Protein AF-A0A327JTU0-F1 (afdb_monomer_lite)

Foldseek 3Di:
DDDDDPADPVNVVVCCVPVVVDDVVVVVVVVCVVCVVVLVVVHQWDDDPQWIFGDDPSDGDDIHGRPDPPPPPPPDPDDDDDDDD

pLDDT: mean 80.15, std 16.26, range [44.41, 96.88]

Organism: NCBI:txid34017

Sequence (85 aa):
MAKRIPVTDHAVLRYLERVCGIDTEAIRARIYRKVTPALTSGATGVTVEGFRYRFKAGVVVTVTGLPEPKKRAHKWPQRPEGGEA

Secondary structure (DSSP, 8-state):
-----S--HHHHHHHHHHTS---HHHHHHHHHHHHHHHHHTT-SEEEETTEEEEEETTEEEEEEEPP--------PPPPPPP---

Structure (mmCIF, N/CA/C/O backbone):
data_AF-A0A327JTU0-F1
#
_entry.id   AF-A0A327JTU0-F1
#
loop_
_atom_site.group_PDB
_atom_site.id
_atom_site.type_symbol
_atom_site.label_atom_id
_atom_site.label_alt_id
_atom_site.label_comp_id
_atom_site.label_asym_id
_atom_site.label_entity_id
_atom_site.label_seq_id
_atom_site.pdbx_PDB_ins_code
_atom_site.Cartn_x
_atom_site.Cartn_y
_atom_site.Cartn_z
_atom_site.occupancy
_atom_site.B_iso_or_equiv
_atom_site.auth_seq_id
_atom_site.auth_comp_id
_atom_site.auth_asym_id
_atom_site.auth_atom_id
_atom_site.pdbx_PDB_model_num
ATOM 1 N N . MET A 1 1 ? 5.753 -14.184 24.206 1.00 48.31 1 MET A N 1
ATOM 2 C CA . MET A 1 1 ? 4.774 -14.486 23.137 1.00 48.31 1 MET A CA 1
ATOM 3 C C . MET A 1 1 ? 4.058 -13.190 22.792 1.00 48.31 1 MET A C 1
ATOM 5 O O . MET A 1 1 ? 3.572 -12.541 23.708 1.00 48.31 1 MET A O 1
ATOM 9 N N . ALA A 1 2 ? 4.074 -12.747 21.533 1.00 62.44 2 ALA A N 1
ATOM 10 C CA . ALA A 1 2 ? 3.442 -11.479 21.163 1.00 62.44 2 ALA A CA 1
ATOM 11 C C . ALA A 1 2 ? 1.920 -11.574 21.368 1.00 62.44 2 ALA A C 1
ATOM 13 O O . ALA A 1 2 ? 1.278 -12.486 20.845 1.00 62.44 2 ALA A O 1
ATOM 14 N N . LYS A 1 3 ? 1.356 -10.654 22.158 1.00 73.69 3 LYS A N 1
ATOM 15 C CA . LYS A 1 3 ? -0.085 -10.551 22.415 1.00 73.69 3 LYS A CA 1
ATOM 16 C C . LYS A 1 3 ? -0.800 -10.333 21.080 1.00 73.69 3 LYS A C 1
ATOM 18 O O . LYS A 1 3 ? -0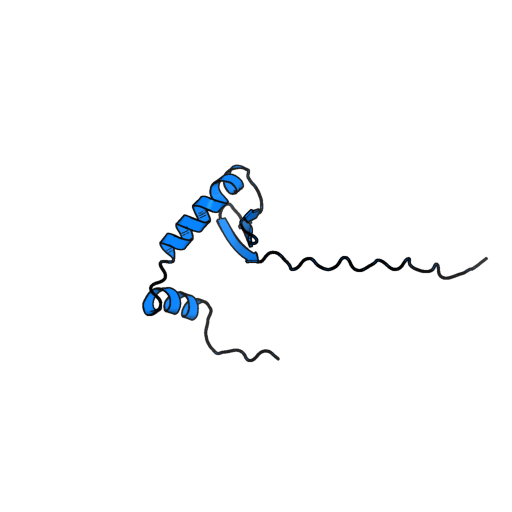.645 -9.279 20.469 1.00 73.69 3 LYS A O 1
ATOM 23 N N . ARG A 1 4 ? -1.568 -11.322 20.612 1.00 80.38 4 ARG A N 1
ATOM 24 C CA . ARG A 1 4 ? -2.433 -11.142 19.440 1.00 80.38 4 ARG A CA 1
ATOM 25 C C . ARG A 1 4 ? -3.564 -10.199 19.824 1.00 80.38 4 ARG A C 1
ATOM 27 O O . ARG A 1 4 ? -4.436 -10.555 20.611 1.00 80.38 4 ARG A O 1
ATOM 34 N N . ILE A 1 5 ? -3.521 -8.989 19.284 1.00 88.50 5 ILE A N 1
ATOM 35 C CA . ILE A 1 5 ? -4.663 -8.082 19.310 1.00 88.50 5 ILE A CA 1
ATOM 36 C C . ILE A 1 5 ? -5.718 -8.690 18.366 1.00 88.50 5 ILE A C 1
ATOM 38 O O . ILE A 1 5 ? -5.355 -9.052 17.245 1.00 88.50 5 ILE A O 1
ATOM 42 N N . PRO A 1 6 ? -6.985 -8.866 18.786 1.00 93.25 6 PRO A N 1
ATOM 43 C CA . PRO A 1 6 ? -8.029 -9.516 17.988 1.00 93.25 6 PRO A CA 1
ATOM 44 C C . PRO A 1 6 ? -8.564 -8.587 16.882 1.00 93.25 6 PRO A C 1
ATOM 46 O O . PRO A 1 6 ? -9.751 -8.285 16.821 1.00 93.25 6 PRO A O 1
ATOM 49 N N . VAL A 1 7 ? -7.675 -8.097 16.018 1.00 94.25 7 VAL A N 1
ATOM 50 C CA . VAL A 1 7 ? -7.981 -7.189 14.907 1.00 94.25 7 VAL A CA 1
ATOM 51 C C . VAL A 1 7 ? -7.296 -7.728 13.656 1.00 94.25 7 VAL A C 1
ATOM 53 O O . VAL A 1 7 ? -6.095 -7.995 13.659 1.00 94.25 7 VAL A O 1
ATOM 56 N N . THR A 1 8 ? -8.070 -7.926 12.591 1.00 93.12 8 THR A N 1
ATOM 57 C CA . THR A 1 8 ? -7.551 -8.405 11.305 1.00 93.12 8 THR A CA 1
ATOM 58 C C . THR A 1 8 ? -6.917 -7.264 10.514 1.00 93.12 8 THR A C 1
ATOM 60 O O . THR A 1 8 ? -7.325 -6.111 10.638 1.00 93.12 8 THR A O 1
ATOM 63 N N . ASP A 1 9 ? -5.966 -7.587 9.637 1.00 91.88 9 ASP A N 1
ATOM 64 C CA . ASP A 1 9 ? -5.364 -6.617 8.709 1.00 91.88 9 ASP A CA 1
ATOM 65 C C . ASP A 1 9 ? -6.428 -5.905 7.851 1.00 91.88 9 ASP A C 1
ATOM 67 O O . ASP A 1 9 ? -6.398 -4.687 7.690 1.00 91.88 9 ASP A O 1
ATOM 71 N N . HIS A 1 10 ? -7.465 -6.638 7.422 1.00 94.81 10 HIS A N 1
ATOM 72 C CA . HIS A 1 10 ? -8.589 -6.050 6.694 1.00 94.81 10 HIS A CA 1
ATOM 73 C C . HIS A 1 10 ? -9.311 -4.967 7.506 1.00 94.81 10 HIS A C 1
ATOM 75 O O . HIS A 1 10 ? -9.646 -3.916 6.963 1.00 94.81 10 HIS A O 1
ATOM 81 N N . ALA A 1 11 ? -9.533 -5.193 8.806 1.00 94.94 11 ALA A N 1
ATOM 82 C CA . ALA A 1 11 ? -10.153 -4.196 9.673 1.00 94.94 11 ALA A CA 1
ATOM 83 C C . ALA A 1 11 ? -9.271 -2.945 9.819 1.00 94.94 11 ALA A C 1
ATOM 85 O O . ALA A 1 11 ? -9.793 -1.832 9.789 1.00 94.94 11 ALA A O 1
ATOM 86 N N . VAL A 1 12 ? -7.946 -3.115 9.899 1.00 95.12 12 VAL A N 1
ATOM 87 C CA . VAL A 1 12 ? -6.993 -1.993 9.909 1.00 95.12 12 VAL A CA 1
ATOM 88 C C . VAL A 1 12 ? -7.079 -1.200 8.606 1.00 95.12 12 VAL A C 1
ATOM 90 O O . VAL A 1 12 ? -7.204 0.022 8.647 1.00 95.12 12 VAL A O 1
ATOM 93 N N . LEU A 1 13 ? -7.084 -1.876 7.455 1.00 93.88 13 LEU A N 1
ATOM 94 C CA . LEU A 1 13 ? -7.173 -1.216 6.152 1.00 93.88 13 LEU A CA 1
ATOM 95 C C . LEU A 1 13 ? -8.473 -0.408 6.019 1.00 93.88 13 LEU A C 1
ATOM 97 O O . LEU A 1 13 ? -8.432 0.762 5.647 1.00 93.88 13 LEU A O 1
ATOM 101 N N . ARG A 1 14 ? -9.613 -0.976 6.435 1.00 95.31 14 ARG A N 1
ATOM 102 C CA . ARG A 1 14 ? -10.902 -0.261 6.459 1.00 95.31 14 ARG A CA 1
ATOM 103 C C . ARG A 1 14 ? -10.914 0.932 7.406 1.00 95.31 14 ARG A C 1
ATOM 105 O O . ARG A 1 14 ? -11.550 1.938 7.097 1.00 95.31 14 ARG A O 1
ATOM 112 N N . TYR A 1 15 ? -10.259 0.817 8.558 1.00 95.44 15 TYR A N 1
ATOM 113 C CA . TYR A 1 15 ? -10.150 1.915 9.514 1.00 95.44 15 TYR A CA 1
ATOM 114 C C . TYR A 1 15 ? -9.346 3.079 8.925 1.00 95.44 15 TYR A C 1
ATOM 116 O O . TYR A 1 15 ? -9.792 4.223 8.981 1.00 95.44 15 TYR A O 1
ATOM 124 N N . LEU A 1 16 ? -8.207 2.789 8.288 1.00 95.38 16 LEU A N 1
ATOM 125 C CA . LEU A 1 16 ? -7.400 3.804 7.610 1.00 95.38 16 LEU A CA 1
ATOM 126 C C . LEU A 1 16 ? -8.194 4.509 6.501 1.00 95.38 16 LEU A C 1
ATOM 128 O O . LEU A 1 16 ? -8.167 5.734 6.426 1.00 95.38 16 LEU A O 1
ATOM 132 N N . GLU A 1 17 ? -8.942 3.757 5.691 1.00 95.50 17 GLU A N 1
ATOM 133 C CA . GLU A 1 17 ? -9.791 4.313 4.628 1.00 95.50 17 GLU A CA 1
ATOM 134 C C . GLU A 1 17 ? -10.899 5.218 5.179 1.00 95.50 17 GLU A C 1
ATOM 136 O O . GLU A 1 17 ? -11.039 6.371 4.777 1.00 95.50 17 GLU A O 1
ATOM 141 N N . ARG A 1 18 ? -11.710 4.692 6.101 1.00 95.94 18 ARG A N 1
ATOM 142 C CA . ARG A 1 18 ? -12.979 5.322 6.497 1.00 95.94 18 ARG A CA 1
ATOM 143 C C . ARG A 1 18 ? -12.838 6.329 7.629 1.00 95.94 18 ARG A C 1
ATOM 145 O O . ARG A 1 18 ? -13.608 7.279 7.677 1.00 95.94 18 ARG A O 1
ATOM 152 N N . VAL A 1 19 ? -11.906 6.098 8.554 1.00 96.88 19 VAL A N 1
ATOM 153 C CA . VAL A 1 19 ? -11.736 6.923 9.762 1.00 96.88 19 VAL A CA 1
ATOM 154 C C . VAL A 1 19 ? -10.583 7.902 9.591 1.00 96.88 19 VAL A C 1
ATOM 156 O O . VAL A 1 19 ? -10.724 9.072 9.927 1.00 96.88 19 VAL A O 1
ATOM 159 N N . CYS A 1 20 ? -9.452 7.451 9.042 1.00 94.88 20 CYS A N 1
ATOM 160 C CA . CYS A 1 20 ? -8.298 8.325 8.810 1.00 94.88 20 CYS A CA 1
ATOM 161 C C . CYS A 1 20 ? -8.348 9.059 7.459 1.00 94.88 20 CYS A C 1
ATOM 163 O O . CYS A 1 20 ? -7.495 9.910 7.218 1.00 94.88 20 CYS A O 1
ATOM 165 N N . GLY A 1 21 ? -9.307 8.735 6.581 1.00 94.75 21 GLY A N 1
ATOM 166 C CA . GLY A 1 21 ? -9.447 9.365 5.264 1.00 94.75 21 GLY A CA 1
ATOM 167 C C . GLY A 1 21 ? -8.315 9.021 4.291 1.00 94.75 21 GLY A C 1
ATOM 168 O O . GLY A 1 21 ? -8.025 9.796 3.382 1.00 94.75 21 GLY A O 1
ATOM 169 N N . ILE A 1 22 ? -7.633 7.890 4.493 1.00 95.31 22 ILE A N 1
ATOM 170 C CA . ILE A 1 22 ? -6.563 7.440 3.601 1.00 95.31 22 ILE A CA 1
ATOM 171 C C . ILE A 1 22 ? -7.172 6.934 2.291 1.00 95.31 22 ILE A C 1
ATOM 173 O O . ILE A 1 22 ? -7.892 5.938 2.272 1.00 95.31 22 ILE A O 1
ATOM 177 N N . ASP A 1 23 ? -6.811 7.571 1.181 1.00 93.38 23 ASP A N 1
ATOM 178 C CA . ASP A 1 23 ? -7.193 7.120 -0.157 1.00 93.38 23 ASP A CA 1
ATOM 179 C C . ASP A 1 23 ? -6.260 5.993 -0.642 1.00 93.38 23 ASP A C 1
ATOM 181 O O . ASP A 1 23 ? -5.130 6.211 -1.100 1.00 93.38 23 ASP A O 1
ATOM 185 N N . THR A 1 24 ? -6.732 4.755 -0.520 1.00 91.44 24 THR A N 1
ATOM 186 C CA . THR A 1 24 ? -6.001 3.546 -0.922 1.00 91.44 24 THR A CA 1
ATOM 187 C C . THR A 1 24 ? -5.824 3.434 -2.436 1.00 91.44 24 THR A C 1
ATOM 189 O O . THR A 1 24 ? -4.807 2.893 -2.884 1.00 91.44 24 THR A O 1
ATOM 192 N N . GLU A 1 25 ? -6.738 3.987 -3.236 1.00 92.56 25 GLU A N 1
ATOM 193 C CA . GLU A 1 25 ? -6.633 4.003 -4.697 1.00 92.56 25 GLU A CA 1
ATOM 194 C C . GLU A 1 25 ? -5.556 4.997 -5.152 1.00 92.56 25 GLU A C 1
ATOM 196 O O . GLU A 1 25 ? -4.711 4.660 -5.990 1.00 92.56 25 GLU A O 1
ATOM 201 N N . ALA A 1 26 ? -5.489 6.178 -4.530 1.00 93.38 26 ALA A N 1
ATOM 202 C CA . ALA A 1 26 ? -4.405 7.133 -4.766 1.00 93.38 26 ALA A CA 1
ATOM 203 C C . ALA A 1 26 ? -3.035 6.543 -4.388 1.00 93.38 26 ALA A C 1
ATOM 205 O O . ALA A 1 26 ? -2.054 6.694 -5.128 1.00 93.38 26 ALA A O 1
ATOM 206 N N . ILE A 1 27 ? -2.956 5.811 -3.269 1.00 92.62 27 ILE A N 1
ATOM 207 C CA . ILE A 1 27 ? -1.736 5.093 -2.874 1.00 92.62 27 ILE A CA 1
ATOM 208 C C . ILE A 1 27 ? -1.384 4.012 -3.901 1.00 92.62 27 ILE A C 1
ATOM 210 O O . ILE A 1 27 ? -0.219 3.915 -4.296 1.00 92.62 27 ILE A O 1
ATOM 214 N N . ARG A 1 28 ? -2.361 3.235 -4.385 1.00 91.88 28 ARG A N 1
ATOM 215 C CA . ARG A 1 28 ? -2.143 2.218 -5.426 1.00 91.88 28 ARG A CA 1
ATOM 216 C C . ARG A 1 28 ? -1.572 2.844 -6.699 1.00 91.88 28 ARG A C 1
ATOM 218 O O . ARG A 1 28 ? -0.573 2.345 -7.220 1.00 91.88 28 ARG A O 1
ATOM 225 N N . ALA A 1 29 ? -2.131 3.966 -7.152 1.00 93.25 29 ALA A N 1
ATOM 226 C CA . ALA A 1 29 ? -1.628 4.703 -8.310 1.00 93.25 29 ALA A CA 1
ATOM 227 C C . ALA A 1 29 ? -0.197 5.220 -8.085 1.00 93.25 29 ALA A C 1
ATOM 229 O O . ALA A 1 29 ? 0.656 5.118 -8.970 1.00 93.25 29 ALA A O 1
ATOM 230 N N . ARG A 1 30 ? 0.100 5.732 -6.884 1.00 92.38 30 ARG A N 1
ATOM 231 C CA . ARG A 1 30 ? 1.447 6.187 -6.514 1.00 92.38 30 ARG A CA 1
ATOM 232 C C . ARG A 1 30 ? 2.459 5.042 -6.510 1.00 92.38 30 ARG A C 1
ATOM 234 O O . ARG A 1 30 ? 3.569 5.232 -7.001 1.00 92.38 30 ARG A O 1
ATOM 241 N N . ILE A 1 31 ? 2.095 3.869 -5.988 1.00 91.56 31 ILE A N 1
ATOM 242 C CA . ILE A 1 31 ? 2.946 2.672 -6.035 1.00 91.56 31 ILE A CA 1
ATOM 243 C C . ILE A 1 31 ? 3.193 2.282 -7.487 1.00 91.56 31 ILE A C 1
ATOM 245 O O . ILE A 1 31 ? 4.352 2.139 -7.868 1.00 91.56 31 ILE A O 1
ATOM 249 N N . TYR A 1 32 ? 2.133 2.178 -8.297 1.00 90.81 32 TYR A N 1
ATOM 250 C CA . TYR A 1 32 ? 2.242 1.824 -9.709 1.00 90.81 32 TYR A CA 1
ATOM 251 C C . TYR A 1 32 ? 3.243 2.728 -10.429 1.00 90.81 32 TYR A C 1
ATOM 253 O O . TYR A 1 32 ? 4.225 2.220 -10.953 1.00 90.81 32 TYR A O 1
ATOM 261 N N . ARG A 1 33 ? 3.094 4.056 -10.326 1.00 92.00 33 ARG A N 1
ATOM 262 C CA . ARG A 1 33 ? 4.015 5.029 -10.945 1.00 92.00 33 ARG A CA 1
ATOM 263 C C . ARG A 1 33 ? 5.485 4.809 -10.570 1.00 92.00 33 ARG A C 1
ATOM 265 O O . ARG A 1 33 ? 6.354 4.988 -11.416 1.00 92.00 33 ARG A O 1
ATOM 272 N N . LYS A 1 34 ? 5.772 4.414 -9.324 1.00 89.69 34 LYS A N 1
ATOM 273 C CA . LYS A 1 34 ? 7.143 4.114 -8.872 1.00 89.69 34 LYS A CA 1
ATOM 274 C C . LYS A 1 34 ? 7.684 2.813 -9.461 1.00 89.69 34 LYS A C 1
ATOM 276 O O . LYS A 1 34 ? 8.879 2.714 -9.719 1.00 89.69 34 LYS A O 1
ATOM 281 N N . VAL A 1 35 ? 6.825 1.809 -9.637 1.00 89.50 35 VAL A N 1
ATOM 282 C CA . VAL A 1 35 ? 7.240 0.468 -10.063 1.00 89.50 35 VAL A CA 1
ATOM 283 C C . VAL A 1 35 ? 7.140 0.231 -11.568 1.00 89.50 35 VAL A C 1
ATOM 285 O O . VAL A 1 35 ? 7.794 -0.687 -12.056 1.00 89.50 35 VAL A O 1
ATOM 288 N N . THR A 1 36 ? 6.374 1.041 -12.311 1.00 88.81 36 THR A N 1
ATOM 289 C CA . THR A 1 36 ? 6.158 0.892 -13.762 1.00 88.81 36 THR A CA 1
ATOM 290 C C . THR A 1 36 ? 7.462 0.693 -14.539 1.00 88.81 36 THR A C 1
ATOM 292 O O . THR A 1 36 ? 7.524 -0.273 -15.296 1.00 88.81 36 THR A O 1
ATOM 295 N N . PRO A 1 37 ? 8.536 1.487 -14.332 1.00 86.25 37 PRO A N 1
ATOM 296 C CA . PRO A 1 37 ? 9.779 1.298 -15.084 1.00 86.25 37 PRO A CA 1
ATOM 297 C C . PRO A 1 37 ? 10.413 -0.086 -14.867 1.00 86.25 37 PRO A C 1
ATOM 299 O O . PRO A 1 37 ? 10.970 -0.669 -15.793 1.00 86.25 37 PRO A O 1
ATOM 302 N N . ALA A 1 38 ? 10.303 -0.628 -13.651 1.00 85.19 38 ALA A N 1
ATOM 303 C CA . ALA A 1 38 ? 10.846 -1.937 -13.292 1.00 85.19 38 ALA A CA 1
ATOM 304 C C . ALA A 1 38 ? 9.939 -3.104 -13.713 1.00 85.19 38 ALA A C 1
ATOM 306 O O . ALA A 1 38 ? 10.420 -4.208 -13.957 1.00 85.19 38 ALA A O 1
ATOM 307 N N . LEU A 1 39 ? 8.627 -2.876 -13.811 1.00 84.94 39 LEU A N 1
ATOM 308 C CA . LEU A 1 39 ? 7.700 -3.854 -14.380 1.00 84.94 39 LEU A CA 1
ATOM 309 C C . LEU A 1 39 ? 7.955 -4.038 -15.880 1.00 84.94 39 LEU A C 1
ATOM 311 O O . LEU A 1 39 ? 8.015 -5.173 -16.345 1.00 84.94 39 LEU A O 1
ATOM 315 N N . THR A 1 40 ? 8.176 -2.945 -16.617 1.00 83.06 40 THR A N 1
ATOM 316 C CA . THR A 1 40 ? 8.462 -2.988 -18.062 1.00 83.06 40 THR A CA 1
ATOM 317 C C . THR A 1 40 ? 9.768 -3.718 -18.382 1.00 83.06 40 THR A C 1
ATOM 319 O O . THR A 1 40 ? 9.871 -4.353 -19.426 1.00 83.06 40 THR A O 1
ATOM 322 N N . SER A 1 41 ? 10.755 -3.688 -17.482 1.00 82.88 41 SER A N 1
ATOM 323 C CA . SER A 1 41 ? 12.013 -4.428 -17.653 1.00 82.88 41 SER A CA 1
ATOM 324 C C . SER A 1 41 ? 11.917 -5.919 -17.304 1.00 82.88 41 SER A C 1
ATOM 326 O O . SER A 1 41 ? 12.916 -6.630 -17.400 1.00 82.88 41 SER A O 1
ATOM 328 N N . GLY A 1 42 ? 10.744 -6.409 -16.884 1.00 81.88 42 GLY A N 1
ATOM 329 C CA . GLY A 1 42 ? 10.554 -7.804 -16.479 1.00 81.88 42 GLY A CA 1
ATOM 330 C C . GLY A 1 42 ? 11.241 -8.156 -15.156 1.00 81.88 42 GLY A C 1
ATOM 331 O O . GLY A 1 42 ? 11.507 -9.329 -14.887 1.00 81.88 42 GLY A O 1
ATOM 332 N N . ALA A 1 43 ? 11.554 -7.161 -14.317 1.00 84.69 43 ALA A N 1
ATOM 333 C CA . ALA A 1 43 ? 12.201 -7.405 -13.037 1.00 84.69 43 ALA A CA 1
ATOM 334 C C . ALA A 1 43 ? 11.295 -8.215 -12.091 1.00 84.69 43 ALA A C 1
ATOM 336 O O . ALA A 1 43 ? 10.068 -8.161 -12.145 1.00 84.69 43 ALA A O 1
ATOM 337 N N . THR A 1 44 ? 11.905 -8.937 -11.149 1.00 85.25 44 THR A N 1
ATOM 338 C CA . THR A 1 44 ? 11.188 -9.660 -10.077 1.00 85.25 44 THR A CA 1
ATOM 339 C C . THR A 1 44 ? 10.978 -8.806 -8.819 1.00 85.25 44 THR A C 1
ATOM 341 O O . THR A 1 44 ? 10.272 -9.198 -7.884 1.00 85.25 44 THR A O 1
ATOM 344 N N . GLY A 1 45 ? 11.572 -7.613 -8.788 1.00 86.50 45 GLY A N 1
ATOM 345 C CA . GLY A 1 45 ? 11.385 -6.611 -7.749 1.00 86.50 45 GLY A CA 1
ATOM 346 C C . GLY A 1 45 ? 12.224 -5.362 -8.003 1.00 86.50 45 GLY A C 1
ATOM 347 O O . GLY A 1 45 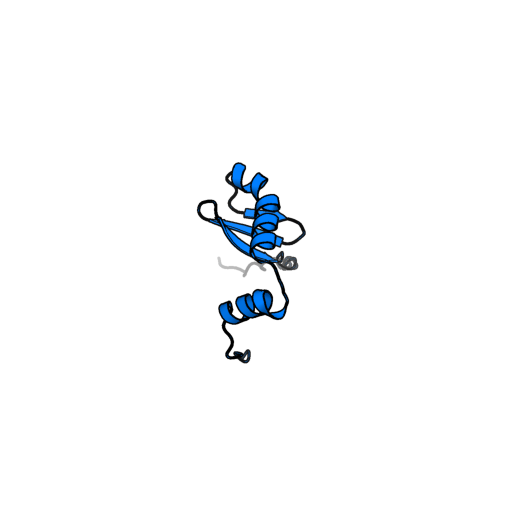? 13.144 -5.381 -8.816 1.00 86.50 45 GLY A O 1
ATOM 348 N N . VAL A 1 46 ? 11.919 -4.287 -7.281 1.00 89.75 46 VAL A N 1
ATOM 349 C CA . VAL A 1 46 ? 12.653 -3.017 -7.333 1.00 89.75 46 VAL A CA 1
ATOM 350 C C . VAL A 1 46 ? 12.823 -2.453 -5.930 1.00 89.75 46 VAL A C 1
ATOM 352 O O . VAL A 1 46 ? 11.949 -2.620 -5.080 1.00 89.75 46 VAL A O 1
ATOM 355 N N . THR A 1 47 ? 13.942 -1.783 -5.681 1.00 89.44 47 THR A N 1
ATOM 356 C CA . THR A 1 47 ? 14.152 -1.017 -4.451 1.00 89.44 47 THR A CA 1
ATOM 357 C C . THR A 1 47 ? 14.012 0.463 -4.773 1.00 89.44 47 THR A C 1
ATOM 359 O O . THR A 1 47 ? 14.771 0.980 -5.587 1.00 89.44 47 THR A O 1
ATOM 362 N N . VAL A 1 48 ? 13.057 1.141 -4.140 1.00 86.94 48 VAL A N 1
ATOM 363 C CA . VAL A 1 48 ? 12.812 2.582 -4.303 1.00 86.94 48 VAL A CA 1
ATOM 364 C C . VAL A 1 48 ? 12.663 3.196 -2.916 1.00 86.94 48 VAL A C 1
ATOM 366 O O . VAL A 1 48 ? 11.924 2.665 -2.091 1.00 86.94 48 VAL A O 1
ATOM 369 N N . GLU A 1 49 ? 13.378 4.294 -2.650 1.00 83.00 49 GLU A N 1
ATOM 370 C CA . GLU A 1 49 ? 13.276 5.070 -1.397 1.00 83.00 49 GLU A CA 1
ATOM 371 C C . GLU A 1 49 ? 13.410 4.226 -0.114 1.00 83.00 49 GLU A C 1
ATOM 373 O O . GLU A 1 49 ? 12.715 4.442 0.873 1.00 83.00 49 GLU A O 1
ATOM 378 N N . GLY A 1 50 ? 14.293 3.226 -0.125 1.00 83.50 50 GLY A N 1
ATOM 379 C CA . GLY A 1 50 ? 14.525 2.379 1.048 1.00 83.50 50 GLY A CA 1
ATOM 380 C C . GLY A 1 50 ? 13.483 1.278 1.277 1.00 83.50 50 GLY A C 1
ATOM 381 O O . GLY A 1 50 ? 13.540 0.580 2.290 1.00 83.50 50 GLY A O 1
ATOM 382 N N . PHE A 1 51 ? 12.574 1.064 0.323 1.00 87.94 51 PHE A N 1
ATOM 383 C CA . PHE A 1 51 ? 11.611 -0.034 0.333 1.00 87.94 51 PHE A CA 1
ATOM 384 C C . PHE A 1 51 ? 11.830 -0.958 -0.858 1.00 87.94 51 PHE A C 1
ATOM 386 O O . PHE A 1 51 ? 12.075 -0.513 -1.980 1.00 87.94 51 PHE A O 1
ATOM 393 N N . ARG A 1 52 ? 11.718 -2.265 -0.617 1.00 88.38 52 ARG A N 1
ATOM 394 C CA . ARG A 1 52 ? 11.770 -3.299 -1.646 1.00 88.38 52 ARG A CA 1
ATOM 395 C C . ARG A 1 52 ? 10.355 -3.718 -2.022 1.00 88.38 52 ARG A C 1
ATOM 397 O O . ARG A 1 52 ? 9.611 -4.247 -1.201 1.00 88.38 52 ARG A O 1
ATOM 404 N N . TYR A 1 53 ? 10.029 -3.534 -3.288 1.00 89.56 53 TYR A N 1
ATOM 405 C CA . TYR A 1 53 ? 8.793 -3.957 -3.923 1.00 89.56 53 TYR A CA 1
ATOM 406 C C . TYR A 1 53 ? 9.056 -5.273 -4.650 1.00 89.56 53 TYR A C 1
ATOM 408 O O . TYR A 1 53 ? 9.998 -5.372 -5.435 1.00 89.56 53 TYR A O 1
ATOM 416 N N . ARG A 1 54 ? 8.250 -6.300 -4.382 1.00 88.75 54 ARG A N 1
ATOM 417 C CA . ARG A 1 54 ? 8.346 -7.606 -5.043 1.00 88.75 54 ARG A CA 1
ATOM 418 C C . ARG A 1 54 ? 7.207 -7.775 -6.035 1.00 88.75 54 ARG A C 1
ATOM 420 O O . ARG A 1 54 ? 6.049 -7.525 -5.691 1.00 88.75 54 ARG A O 1
ATOM 427 N N . PHE A 1 55 ? 7.541 -8.258 -7.226 1.00 90.00 55 PHE A N 1
ATOM 428 C CA . PHE A 1 55 ? 6.577 -8.530 -8.282 1.00 90.00 55 PHE A CA 1
ATOM 429 C C . PHE A 1 55 ? 6.325 -10.031 -8.411 1.00 90.00 55 PHE A C 1
ATOM 431 O O . PHE A 1 55 ? 7.239 -10.847 -8.268 1.00 90.00 55 PHE A O 1
ATOM 438 N N . LYS A 1 56 ? 5.079 -10.405 -8.694 1.00 86.50 56 LYS A N 1
ATOM 439 C CA . LYS A 1 56 ? 4.696 -11.763 -9.087 1.00 86.50 56 LYS A CA 1
ATOM 440 C C . LYS A 1 56 ? 3.641 -11.650 -10.181 1.00 86.50 56 LYS A C 1
ATOM 442 O O . LYS A 1 56 ? 2.642 -10.971 -9.978 1.00 86.50 56 LYS A O 1
ATOM 447 N N . ALA A 1 57 ? 3.890 -12.280 -11.330 1.00 82.56 57 ALA A N 1
ATOM 448 C CA . ALA A 1 57 ? 2.997 -12.237 -12.494 1.00 82.56 57 ALA A CA 1
ATOM 449 C C . ALA A 1 57 ? 2.562 -10.804 -12.893 1.00 82.56 57 ALA A C 1
ATOM 451 O O . ALA A 1 57 ? 1.393 -10.556 -13.159 1.00 82.56 57 ALA A O 1
ATOM 452 N N . GLY A 1 58 ? 3.495 -9.843 -12.875 1.00 78.62 58 GLY A N 1
ATOM 453 C CA . GLY A 1 58 ? 3.218 -8.445 -13.242 1.00 78.62 58 GLY A CA 1
ATOM 454 C C . GLY A 1 58 ? 2.510 -7.604 -12.170 1.00 78.62 58 GLY A C 1
ATOM 455 O O . GLY A 1 58 ? 2.225 -6.436 -12.413 1.00 78.62 58 GLY A O 1
ATOM 456 N N . VAL A 1 59 ? 2.258 -8.152 -10.975 1.00 84.31 59 VAL A N 1
ATOM 457 C CA . VAL A 1 59 ? 1.583 -7.451 -9.869 1.00 84.31 59 VAL A CA 1
ATOM 458 C C . VAL A 1 59 ? 2.536 -7.245 -8.695 1.00 84.31 59 VAL A C 1
ATOM 460 O O . VAL A 1 59 ? 3.321 -8.133 -8.352 1.00 84.31 59 VAL A O 1
ATOM 463 N N . VAL A 1 60 ? 2.458 -6.080 -8.044 1.00 86.25 60 VAL A N 1
ATOM 464 C CA . VAL A 1 60 ? 3.156 -5.825 -6.775 1.00 86.25 60 VAL A CA 1
ATOM 465 C C . VAL A 1 60 ? 2.461 -6.607 -5.667 1.00 86.25 60 VAL A C 1
ATOM 467 O O . VAL A 1 60 ? 1.333 -6.293 -5.302 1.00 86.25 60 VAL A O 1
ATOM 470 N N . VAL A 1 61 ? 3.128 -7.624 -5.129 1.00 89.75 61 VAL A N 1
ATOM 471 C CA . VAL A 1 61 ? 2.540 -8.511 -4.108 1.00 89.75 61 VAL A CA 1
ATOM 472 C C . VAL A 1 61 ? 3.033 -8.215 -2.702 1.00 89.75 61 VAL A C 1
ATOM 474 O O . VAL A 1 61 ? 2.416 -8.621 -1.721 1.00 89.75 61 VAL A O 1
ATOM 477 N N . THR A 1 62 ? 4.186 -7.565 -2.572 1.00 87.75 62 THR A N 1
ATOM 478 C CA . THR A 1 62 ? 4.804 -7.333 -1.268 1.00 87.75 62 THR A CA 1
ATOM 479 C C . THR A 1 62 ? 5.644 -6.072 -1.310 1.00 87.75 62 THR A C 1
ATOM 481 O O . THR A 1 62 ? 6.412 -5.867 -2.251 1.00 87.75 62 THR A O 1
ATOM 484 N N . VAL A 1 63 ? 5.526 -5.265 -0.260 1.00 87.44 63 VAL A N 1
ATOM 485 C CA . VAL A 1 63 ? 6.422 -4.147 0.023 1.00 87.44 63 VAL A CA 1
ATOM 486 C C . VAL A 1 63 ? 7.060 -4.427 1.372 1.00 87.44 63 VAL A C 1
ATOM 488 O O . VAL A 1 63 ? 6.367 -4.542 2.378 1.00 87.44 63 VAL A O 1
ATOM 491 N N . THR A 1 64 ? 8.375 -4.589 1.395 1.00 84.62 64 THR A N 1
ATOM 492 C CA . THR A 1 64 ? 9.142 -4.765 2.630 1.00 84.62 64 THR A CA 1
ATOM 493 C C . THR A 1 64 ? 10.064 -3.573 2.810 1.00 84.62 64 THR A C 1
ATOM 495 O O . THR A 1 64 ? 10.636 -3.093 1.829 1.00 84.62 64 THR A O 1
ATOM 498 N N . GLY A 1 65 ? 10.267 -3.124 4.050 1.00 79.00 65 GLY A N 1
ATOM 499 C CA . GLY A 1 65 ? 11.407 -2.257 4.352 1.00 79.00 65 GLY A CA 1
ATOM 500 C C . GLY A 1 65 ? 12.705 -2.922 3.890 1.00 79.00 65 GLY A C 1
ATOM 501 O O . GLY A 1 65 ? 12.778 -4.157 3.810 1.00 79.00 65 GLY A O 1
ATOM 502 N N . LEU A 1 66 ? 13.718 -2.127 3.536 1.00 68.12 66 LEU A N 1
ATOM 503 C CA . LEU A 1 66 ? 15.051 -2.687 3.359 1.00 68.12 66 LEU A CA 1
ATOM 504 C C . LEU A 1 66 ? 15.413 -3.479 4.622 1.00 68.12 66 LEU A C 1
ATOM 506 O O . LEU A 1 66 ? 15.173 -2.991 5.729 1.00 68.12 66 LEU A O 1
ATOM 510 N N . PRO A 1 67 ? 15.956 -4.700 4.484 1.00 58.53 67 PRO A N 1
ATOM 511 C CA . PRO A 1 67 ? 16.509 -5.373 5.643 1.00 58.53 67 PRO A CA 1
ATOM 512 C C . PRO A 1 67 ? 17.550 -4.435 6.255 1.00 58.53 67 PRO A C 1
ATOM 514 O O . PRO A 1 67 ? 18.390 -3.905 5.520 1.00 58.53 67 PRO A O 1
ATOM 517 N N . GLU A 1 68 ? 17.504 -4.236 7.576 1.00 56.66 68 GLU A N 1
ATOM 518 C CA . GLU A 1 68 ? 18.649 -3.667 8.286 1.00 56.66 68 GLU A CA 1
ATOM 519 C C . GLU A 1 68 ? 19.904 -4.385 7.779 1.00 56.66 68 GLU A C 1
ATOM 521 O O . GLU A 1 68 ? 19.869 -5.618 7.626 1.00 56.66 68 GLU A O 1
ATOM 526 N N . PRO A 1 69 ? 20.981 -3.654 7.435 1.00 52.12 69 PRO A N 1
ATOM 527 C CA . PRO A 1 69 ? 22.189 -4.280 6.938 1.00 52.12 69 PRO A CA 1
ATOM 528 C C . PRO A 1 69 ? 22.632 -5.286 7.992 1.00 52.12 69 PRO A C 1
ATOM 530 O O . PRO A 1 69 ? 23.095 -4.909 9.068 1.00 52.12 69 PRO A O 1
ATOM 533 N N . LYS A 1 70 ? 22.450 -6.581 7.702 1.00 52.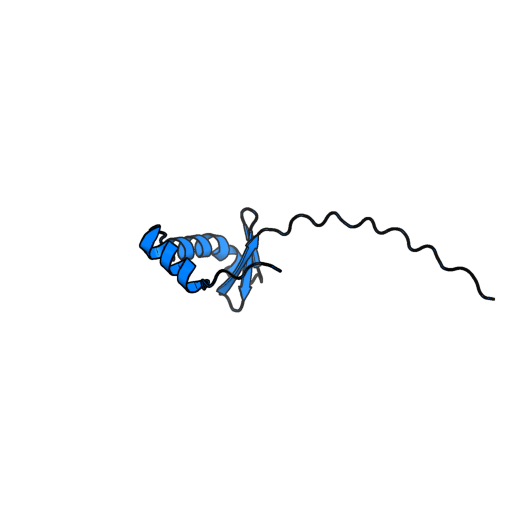72 70 LYS A N 1
ATOM 534 C CA . LYS A 1 70 ? 22.963 -7.649 8.554 1.00 52.72 70 LYS A CA 1
ATOM 535 C C . LYS A 1 70 ? 24.452 -7.371 8.651 1.00 52.72 70 LYS A C 1
ATOM 537 O O . LYS A 1 70 ? 25.140 -7.500 7.635 1.00 52.72 70 LYS A O 1
ATOM 542 N N . LYS A 1 71 ? 24.936 -6.922 9.820 1.00 49.88 71 LYS A N 1
ATOM 543 C CA . LYS A 1 71 ? 26.373 -6.776 10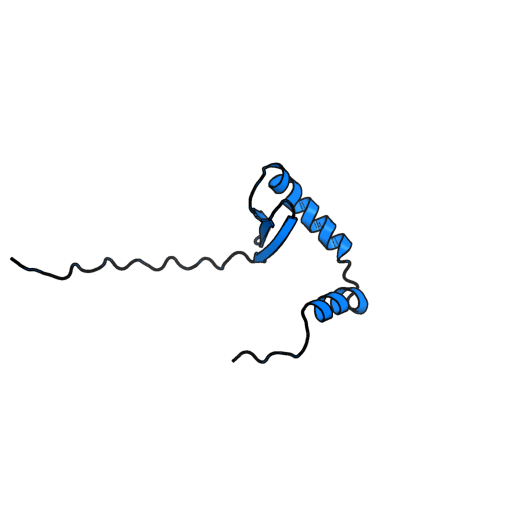.071 1.00 49.88 71 LYS A CA 1
ATOM 544 C C . LYS A 1 71 ? 26.975 -8.085 9.598 1.00 49.88 71 LYS A C 1
ATOM 546 O O . LYS A 1 71 ? 26.567 -9.136 10.093 1.00 49.88 71 LYS A O 1
ATOM 551 N N . ARG A 1 72 ? 27.801 -8.034 8.546 1.00 54.97 72 ARG A N 1
ATOM 552 C CA . ARG A 1 72 ? 28.423 -9.233 7.983 1.00 54.97 72 ARG A CA 1
ATOM 553 C C . ARG A 1 72 ? 29.044 -9.944 9.172 1.00 54.97 72 ARG A C 1
ATOM 555 O O . ARG A 1 72 ? 29.937 -9.379 9.797 1.00 54.97 72 ARG A O 1
ATOM 562 N N . ALA A 1 73 ? 28.497 -11.101 9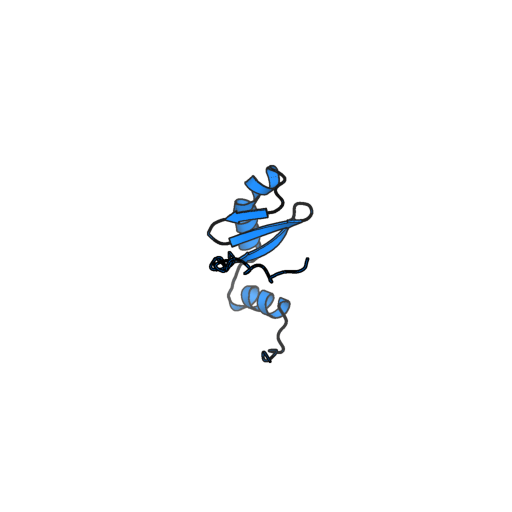.542 1.00 53.84 73 ALA A N 1
ATOM 563 C CA . ALA A 1 73 ? 29.070 -11.891 10.610 1.00 53.84 73 ALA A CA 1
ATOM 564 C C . ALA A 1 73 ? 30.522 -12.114 10.194 1.00 53.84 73 ALA A C 1
ATOM 566 O O . ALA A 1 73 ? 30.767 -12.655 9.111 1.00 53.84 73 ALA A O 1
ATOM 567 N N . HIS A 1 74 ? 31.466 -11.583 10.974 1.00 49.69 74 HIS A N 1
ATOM 568 C CA . HIS A 1 74 ? 32.879 -11.837 10.752 1.00 49.69 74 HIS A CA 1
ATOM 569 C C . HIS A 1 74 ? 33.025 -13.359 10.735 1.00 49.69 74 HIS A C 1
ATOM 571 O O . HIS A 1 74 ? 32.820 -14.009 11.759 1.00 49.69 74 HIS A O 1
ATOM 577 N N . LYS A 1 75 ? 33.280 -13.942 9.556 1.00 46.97 75 LYS A N 1
ATOM 578 C CA . LYS A 1 75 ? 33.597 -15.364 9.445 1.00 46.97 75 LYS A CA 1
ATOM 579 C C . LYS A 1 75 ? 34.900 -15.561 10.206 1.00 46.97 75 LYS A C 1
ATOM 581 O O . LYS A 1 75 ? 35.956 -15.186 9.704 1.00 46.97 75 LYS A O 1
ATOM 586 N N . TRP A 1 76 ? 34.815 -16.105 11.416 1.00 44.41 76 TRP A N 1
ATOM 587 C CA . TRP A 1 76 ? 35.993 -16.619 12.095 1.00 44.41 76 TRP A CA 1
ATOM 588 C C . TRP A 1 76 ? 36.550 -17.751 11.221 1.00 44.41 76 TRP A C 1
ATOM 590 O O . TRP A 1 76 ? 35.764 -18.614 10.808 1.00 44.41 76 TRP A O 1
ATOM 600 N N . PRO A 1 77 ? 37.843 -17.742 10.860 1.00 55.81 77 PRO A N 1
ATOM 601 C CA . PRO A 1 77 ? 38.427 -18.855 10.129 1.00 55.81 77 PRO A CA 1
ATOM 602 C C . PRO A 1 77 ? 38.242 -20.122 10.970 1.00 55.81 77 PRO A C 1
ATOM 604 O O . PRO A 1 77 ? 38.609 -20.153 12.145 1.00 55.81 77 PRO A O 1
ATOM 607 N N . GLN A 1 78 ? 37.603 -21.137 10.386 1.00 64.38 78 GLN A N 1
ATOM 608 C CA . GLN A 1 78 ? 37.461 -22.449 11.012 1.00 64.38 78 GLN A CA 1
ATOM 609 C C . GLN A 1 78 ? 38.877 -22.979 11.261 1.00 64.38 78 GLN A C 1
ATOM 611 O O . GLN A 1 78 ? 39.664 -23.112 10.322 1.00 64.38 78 GLN A O 1
ATOM 616 N N . ARG A 1 79 ? 39.225 -23.190 12.535 1.00 51.19 79 ARG A N 1
ATOM 617 C CA . ARG A 1 79 ? 40.495 -23.800 12.933 1.00 51.19 79 ARG A CA 1
ATOM 618 C C . ARG A 1 79 ? 40.479 -25.235 12.388 1.00 51.19 79 ARG A C 1
ATOM 620 O O . ARG A 1 79 ? 39.526 -25.941 12.701 1.00 51.19 79 ARG A O 1
ATOM 627 N N . PRO A 1 80 ? 41.458 -25.657 11.569 1.00 60.41 80 PRO A N 1
ATOM 628 C CA . PRO A 1 80 ? 41.495 -27.032 11.096 1.00 60.41 80 PRO A CA 1
ATOM 629 C C . PRO A 1 80 ? 41.643 -27.951 12.311 1.00 60.41 80 PRO A C 1
ATOM 631 O O . PRO A 1 80 ? 42.562 -27.773 13.115 1.00 60.41 80 PRO A O 1
ATOM 634 N N . GLU A 1 81 ? 40.691 -28.869 12.475 1.00 58.75 81 GLU A N 1
ATOM 635 C CA . GLU A 1 81 ? 40.799 -29.966 13.431 1.00 58.75 81 GLU A CA 1
ATOM 636 C C . GLU A 1 81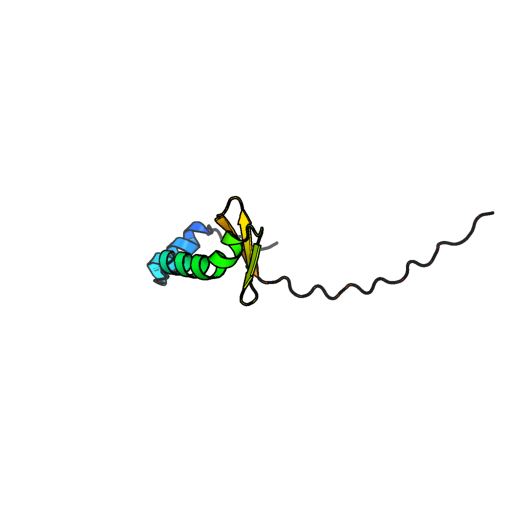 ? 41.983 -30.835 13.002 1.00 58.75 81 GLU A C 1
ATOM 638 O O . GLU A 1 81 ? 42.129 -31.185 11.830 1.00 58.75 81 GLU A O 1
ATOM 643 N N . GLY A 1 82 ? 42.910 -31.050 13.932 1.00 56.97 82 GLY A N 1
ATOM 644 C CA . GLY A 1 82 ? 44.179 -31.701 13.652 1.00 56.97 82 GLY A CA 1
ATOM 645 C C . GLY A 1 82 ? 44.036 -33.193 13.356 1.00 56.97 82 GLY A C 1
ATOM 646 O O . GLY A 1 82 ? 43.267 -33.871 14.019 1.00 56.97 82 GLY A O 1
ATOM 647 N N . GLY A 1 83 ? 44.866 -33.651 12.413 1.00 51.69 83 GLY A N 1
ATOM 648 C CA . GLY A 1 83 ? 45.700 -34.855 12.508 1.00 51.69 83 GLY A CA 1
ATOM 649 C C . GLY A 1 83 ? 45.035 -36.229 12.459 1.00 51.69 83 GLY A C 1
ATOM 650 O O . GLY A 1 83 ? 44.397 -36.620 13.420 1.00 51.69 83 GLY A O 1
ATOM 651 N N . GLU A 1 84 ? 45.364 -37.007 11.423 1.00 46.34 84 GLU A N 1
ATOM 652 C CA . GLU A 1 84 ? 45.571 -38.462 11.524 1.00 46.34 84 GLU A CA 1
ATOM 653 C C . GLU A 1 84 ? 46.312 -38.984 10.276 1.00 46.34 84 GLU A C 1
ATOM 655 O O . GLU A 1 84 ? 45.764 -38.958 9.173 1.00 46.34 84 GLU A O 1
ATOM 660 N N . ALA A 1 85 ? 47.576 -39.393 10.461 1.00 47.06 85 ALA A N 1
ATOM 661 C CA . ALA A 1 85 ? 48.275 -40.503 9.791 1.00 47.06 85 ALA A CA 1
ATOM 662 C C . ALA A 1 85 ? 49.674 -40.671 10.407 1.00 47.06 85 ALA A C 1
ATOM 664 O O . ALA A 1 85 ? 50.432 -39.673 10.418 1.00 47.06 85 ALA A O 1
#

Radius of gyration: 21.64 Å; chains: 1; bounding box: 61×50×41 Å